Protein AF-A0A950UTA1-F1 (afdb_monome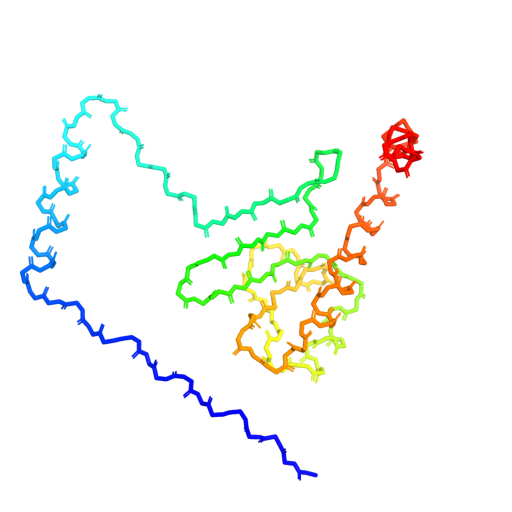r_lite)

Foldseek 3Di:
DDDDDDDDDADDDDDPVVVVVVVVVVVVQVPDVPRDDDDDQWDFDDQLPHTAKIFGDPSQTWMKGFDQCLPVVVVVFVQKDDDDPDDSNTIIIGRPSGPQDVVVVVVRSVRSRVVRLVPDDPVSVVVNVVVVVD

Radius of gyration: 19.77 Å; chains: 1; bounding box: 47×53×48 Å

Structure (mmCIF, N/CA/C/O backbone):
data_AF-A0A950UTA1-F1
#
_entry.id   AF-A0A950UTA1-F1
#
loop_
_atom_site.group_PDB
_atom_site.id
_atom_site.type_symbol
_atom_site.label_atom_id
_atom_site.label_alt_id
_atom_site.label_comp_id
_atom_site.label_asym_id
_atom_site.label_entity_id
_atom_site.label_seq_id
_atom_site.pdbx_PDB_ins_code
_atom_site.Cartn_x
_atom_site.Cartn_y
_atom_site.Cartn_z
_atom_site.occupancy
_atom_site.B_iso_or_equiv
_atom_site.auth_seq_id
_atom_site.auth_comp_id
_atom_site.auth_asym_id
_atom_site.auth_atom_id
_atom_site.pdbx_PDB_model_num
ATOM 1 N N . MET A 1 1 ? -7.523 -30.855 -6.066 1.00 44.56 1 MET A N 1
ATOM 2 C CA . MET A 1 1 ? -6.162 -30.580 -6.577 1.00 44.56 1 MET A CA 1
ATOM 3 C C . MET A 1 1 ? -6.275 -29.926 -7.941 1.00 44.56 1 MET A C 1
ATOM 5 O O . MET A 1 1 ? -6.955 -30.501 -8.774 1.00 44.56 1 MET A O 1
ATOM 9 N N . SER A 1 2 ? -5.675 -28.740 -8.116 1.00 37.03 2 SER A N 1
ATOM 10 C CA . SER A 1 2 ? -5.046 -28.227 -9.353 1.00 37.03 2 SER A CA 1
ATOM 11 C C . SER A 1 2 ? -5.027 -26.697 -9.346 1.00 37.03 2 SER A C 1
ATOM 13 O O . SER A 1 2 ? -5.938 -26.051 -9.851 1.00 37.03 2 SER A O 1
ATOM 15 N N . THR A 1 3 ? -3.956 -26.111 -8.817 1.00 42.50 3 THR A N 1
ATOM 16 C CA . THR A 1 3 ? -3.553 -24.742 -9.153 1.00 42.50 3 THR A CA 1
ATOM 17 C C . THR A 1 3 ? -2.576 -24.821 -10.327 1.00 42.50 3 THR A C 1
ATOM 19 O O . THR A 1 3 ? -1.569 -25.526 -10.273 1.00 42.50 3 THR A O 1
ATOM 22 N N . LYS A 1 4 ? -2.877 -24.138 -11.433 1.00 40.69 4 LYS A N 1
ATOM 23 C CA . LYS A 1 4 ? -1.898 -23.883 -12.498 1.00 40.69 4 LYS A CA 1
ATOM 24 C C . LYS A 1 4 ? -2.018 -22.434 -12.947 1.00 40.69 4 LYS A C 1
ATOM 26 O O . LYS A 1 4 ? -2.706 -22.138 -13.918 1.00 40.69 4 LYS A O 1
ATOM 31 N N . THR A 1 5 ? -1.297 -21.548 -12.271 1.00 47.12 5 THR A N 1
ATOM 32 C CA . THR A 1 5 ? -0.999 -20.215 -12.802 1.00 47.12 5 THR A CA 1
ATOM 33 C C . THR A 1 5 ? 0.296 -20.325 -13.608 1.00 47.12 5 THR A C 1
ATOM 35 O O . THR A 1 5 ? 1.348 -20.667 -13.071 1.00 47.12 5 THR A O 1
ATOM 38 N N . LYS A 1 6 ? 0.214 -20.128 -14.931 1.00 36.12 6 LYS A N 1
ATOM 39 C CA . LYS A 1 6 ? 1.383 -20.112 -15.829 1.00 36.12 6 LYS A CA 1
ATOM 40 C C . LYS A 1 6 ? 2.232 -18.859 -15.551 1.00 36.12 6 LYS A C 1
ATOM 42 O O . LYS A 1 6 ? 1.658 -17.777 -15.455 1.00 36.12 6 LYS A O 1
ATOM 47 N N . PRO A 1 7 ? 3.571 -18.961 -15.501 1.00 44.88 7 PRO A N 1
ATOM 48 C CA . PRO A 1 7 ? 4.435 -17.802 -15.297 1.00 44.88 7 PRO A CA 1
ATOM 49 C C . PRO A 1 7 ? 4.413 -16.882 -16.527 1.00 44.88 7 PRO A C 1
ATOM 51 O O . PRO A 1 7 ? 4.579 -17.347 -17.660 1.00 44.88 7 PRO A O 1
ATOM 54 N N . LYS A 1 8 ? 4.244 -15.568 -16.318 1.00 48.62 8 LYS A N 1
ATOM 55 C CA . LYS A 1 8 ? 4.477 -14.570 -17.373 1.00 48.62 8 LYS A CA 1
ATOM 56 C C . LYS A 1 8 ? 5.957 -14.565 -17.754 1.00 48.62 8 LYS A C 1
ATOM 58 O O . LYS A 1 8 ? 6.836 -14.465 -16.899 1.00 48.62 8 LYS A O 1
ATOM 63 N N . LYS A 1 9 ? 6.233 -14.669 -19.058 1.00 46.44 9 LYS A N 1
ATOM 64 C CA . LYS A 1 9 ? 7.593 -14.559 -19.602 1.00 46.44 9 LYS A CA 1
ATOM 65 C C . LYS A 1 9 ? 8.174 -13.169 -19.301 1.00 46.44 9 LYS A C 1
ATOM 67 O O . LYS A 1 9 ? 7.441 -12.182 -19.393 1.00 46.44 9 LYS A O 1
ATOM 72 N N . PRO A 1 10 ? 9.475 -13.077 -18.977 1.00 50.66 10 PRO A N 1
ATOM 73 C CA . PRO A 1 10 ? 10.125 -11.798 -18.738 1.00 50.66 10 PRO A CA 1
ATOM 74 C C . PRO A 1 10 ? 10.099 -10.930 -20.000 1.00 50.66 10 PRO A C 1
ATOM 76 O O . PRO A 1 10 ? 10.162 -11.438 -21.121 1.00 50.66 10 PRO A O 1
ATOM 79 N N . ALA A 1 11 ? 10.027 -9.613 -19.796 1.00 52.72 11 ALA A N 1
ATOM 80 C CA . ALA A 1 11 ? 10.161 -8.642 -20.873 1.00 52.72 11 ALA A CA 1
ATOM 81 C C . ALA A 1 11 ? 11.494 -8.848 -21.625 1.00 52.72 11 ALA A C 1
ATOM 83 O O . ALA A 1 11 ? 12.505 -9.165 -20.985 1.00 52.72 11 ALA A O 1
ATOM 84 N N . PRO A 1 12 ? 11.510 -8.677 -22.958 1.00 64.06 12 PRO A N 1
ATOM 85 C CA . PRO A 1 12 ? 12.718 -8.856 -23.751 1.00 64.06 12 PRO A CA 1
ATOM 86 C C . PRO A 1 12 ? 13.801 -7.830 -23.372 1.00 64.06 12 PRO A C 1
ATOM 88 O O . PRO A 1 12 ? 13.479 -6.730 -22.907 1.00 64.06 12 PRO A O 1
ATOM 91 N N . PRO A 1 13 ? 15.089 -8.174 -23.563 1.00 73.44 13 PRO A N 1
ATOM 92 C CA . PRO A 1 13 ? 16.193 -7.277 -23.255 1.00 73.44 13 PRO A CA 1
ATOM 93 C C . PRO A 1 13 ? 16.160 -6.021 -24.135 1.00 73.44 13 PRO A C 1
ATOM 95 O O . PRO A 1 13 ? 15.733 -6.044 -25.291 1.00 73.44 13 PRO A O 1
ATOM 98 N N . ARG A 1 14 ? 16.631 -4.911 -23.564 1.00 78.00 14 ARG A N 1
ATOM 99 C CA . ARG A 1 14 ? 16.792 -3.625 -24.254 1.00 78.00 14 ARG A CA 1
ATOM 100 C C . ARG A 1 14 ? 17.917 -3.714 -25.294 1.00 78.00 14 ARG A C 1
ATOM 102 O O . ARG A 1 14 ? 18.862 -4.480 -25.132 1.00 78.00 14 ARG A O 1
ATOM 109 N N . SER A 1 15 ? 17.815 -2.940 -26.377 1.00 85.12 15 SER A N 1
ATOM 110 C CA . SER A 1 15 ? 18.784 -2.978 -27.483 1.00 85.12 15 SER A CA 1
ATOM 111 C C . SER A 1 15 ? 20.081 -2.200 -27.175 1.00 85.12 15 SER A C 1
ATOM 113 O O . SER A 1 15 ? 20.040 -1.236 -26.410 1.00 85.12 15 SER A O 1
ATOM 115 N N . PRO A 1 16 ? 21.229 -2.514 -27.819 1.00 87.06 16 PRO A N 1
ATOM 116 C CA . PRO A 1 16 ? 22.505 -1.819 -27.566 1.00 87.06 16 PRO A CA 1
ATOM 117 C C . PRO A 1 16 ? 22.464 -0.309 -27.837 1.00 87.06 16 PRO A C 1
ATOM 119 O O . PRO A 1 16 ? 23.100 0.488 -27.149 1.00 87.06 16 PRO A O 1
ATOM 122 N N . LYS A 1 17 ? 21.670 0.103 -28.830 1.00 89.38 17 LYS A N 1
ATOM 123 C CA . LYS A 1 17 ? 21.423 1.516 -29.137 1.00 89.38 17 LYS A CA 1
ATOM 124 C C . LYS A 1 17 ? 20.670 2.219 -28.000 1.00 89.38 17 LYS A C 1
ATOM 126 O O . LYS A 1 17 ? 20.997 3.359 -27.683 1.00 89.38 17 LYS A O 1
ATOM 131 N N . LEU A 1 18 ? 19.681 1.544 -27.405 1.00 78.38 18 LEU A N 1
ATOM 132 C CA . LEU A 1 18 ? 18.883 2.064 -26.292 1.00 78.38 18 LEU A CA 1
ATOM 133 C C . LEU A 1 18 ? 19.734 2.228 -25.029 1.00 78.38 18 LEU A C 1
ATOM 135 O O . LEU A 1 18 ? 19.655 3.264 -24.379 1.00 78.38 18 LEU A O 1
ATOM 139 N N . GLU A 1 19 ? 20.598 1.262 -24.729 1.00 76.81 19 GLU A N 1
ATOM 140 C CA . GLU A 1 19 ? 21.505 1.346 -23.579 1.00 76.81 19 GLU A CA 1
ATOM 141 C C . GLU A 1 19 ? 22.493 2.509 -23.716 1.00 76.81 19 GLU A C 1
ATOM 143 O O . GLU A 1 19 ? 22.610 3.335 -22.813 1.00 76.81 19 GLU A O 1
ATOM 148 N N . LYS A 1 20 ? 23.119 2.662 -24.891 1.00 86.50 20 LYS A N 1
ATOM 149 C CA . LYS A 1 20 ? 24.040 3.779 -25.140 1.00 86.50 20 LYS A CA 1
ATOM 150 C C . LYS A 1 20 ? 23.353 5.138 -24.975 1.00 86.50 20 LYS A C 1
ATOM 152 O O . LYS A 1 20 ? 23.912 6.040 -24.358 1.00 86.50 20 LYS A O 1
ATOM 157 N N . ALA A 1 21 ? 22.135 5.277 -25.494 1.00 77.69 21 ALA A N 1
ATOM 158 C CA . ALA A 1 21 ? 21.357 6.501 -25.357 1.00 77.69 21 ALA A CA 1
ATOM 159 C C . ALA A 1 21 ? 20.983 6.806 -23.890 1.00 77.69 21 ALA A C 1
ATOM 161 O O . ALA A 1 21 ? 21.120 7.952 -23.468 1.00 77.69 21 ALA A O 1
ATOM 162 N N . LEU A 1 22 ? 20.573 5.803 -23.098 1.00 83.06 22 LEU A N 1
ATOM 163 C CA . LEU A 1 22 ? 20.253 5.970 -21.670 1.00 83.06 22 LEU A CA 1
ATOM 164 C C . LEU A 1 22 ? 21.463 6.460 -20.868 1.00 83.06 22 LEU A C 1
ATOM 166 O O . LEU A 1 22 ? 21.328 7.365 -20.046 1.00 83.06 22 LEU A O 1
ATOM 170 N N . THR A 1 23 ? 22.646 5.906 -21.136 1.00 76.38 23 THR A N 1
ATOM 171 C CA . THR A 1 23 ? 23.889 6.311 -20.469 1.00 76.38 23 THR A CA 1
ATOM 172 C C . THR A 1 23 ? 24.275 7.743 -20.810 1.00 76.38 23 THR A C 1
ATOM 174 O O . THR A 1 23 ? 24.583 8.532 -19.919 1.00 76.38 23 THR A O 1
ATOM 177 N N . THR A 1 24 ? 24.238 8.100 -22.093 1.00 91.75 24 THR A N 1
ATOM 178 C CA . THR A 1 24 ? 24.599 9.449 -22.531 1.00 91.75 24 THR A CA 1
ATOM 179 C C . THR A 1 24 ? 23.669 10.499 -21.925 1.00 91.75 24 THR A C 1
ATOM 181 O O . THR A 1 24 ? 24.134 11.496 -21.379 1.00 91.75 24 THR A O 1
ATOM 184 N N . VAL A 1 25 ? 22.361 10.247 -21.946 1.00 80.75 25 VAL A N 1
ATOM 185 C CA . VAL A 1 25 ? 21.359 11.184 -21.426 1.00 80.75 25 VAL A CA 1
ATOM 186 C C . VAL A 1 25 ? 21.416 11.296 -19.899 1.00 80.75 25 VAL A C 1
ATOM 188 O O . VAL A 1 25 ? 21.358 12.406 -19.377 1.00 80.75 25 VAL A O 1
ATOM 191 N N . ALA A 1 26 ? 21.600 10.188 -19.169 1.00 82.88 26 ALA A N 1
ATOM 192 C CA . ALA A 1 26 ? 21.780 10.230 -17.715 1.00 82.88 26 ALA A CA 1
ATOM 193 C C . ALA A 1 26 ? 23.031 11.032 -17.309 1.00 82.88 26 ALA A C 1
ATOM 195 O O . ALA A 1 26 ? 22.992 11.768 -16.324 1.00 82.88 26 ALA A O 1
ATOM 196 N N . GLY A 1 27 ? 24.108 10.940 -18.098 1.00 85.12 27 GLY A N 1
ATOM 197 C CA . GLY A 1 27 ? 25.326 11.727 -17.903 1.00 85.12 27 GLY A CA 1
ATOM 198 C C . GLY A 1 27 ? 25.095 13.230 -18.057 1.00 85.12 27 GLY A C 1
ATOM 199 O O . GLY A 1 27 ? 25.593 14.015 -17.254 1.00 85.12 27 GLY A O 1
ATOM 200 N N . TRP A 1 28 ? 24.275 13.641 -19.023 1.00 95.50 28 TRP A N 1
ATOM 201 C CA . TRP A 1 28 ? 23.882 15.044 -19.161 1.00 95.50 28 TRP A CA 1
ATOM 202 C C . TRP A 1 28 ? 23.011 15.520 -17.996 1.00 95.50 28 TRP A C 1
ATOM 204 O O . TRP A 1 28 ? 23.254 16.597 -17.459 1.00 95.50 28 TRP A O 1
ATOM 214 N N . CYS A 1 29 ? 22.042 14.711 -17.554 1.00 83.44 29 CYS A N 1
ATOM 215 C CA . CYS A 1 29 ? 21.198 15.047 -16.405 1.00 83.44 29 CYS A CA 1
ATOM 216 C C . CYS A 1 29 ? 22.002 15.198 -15.103 1.00 83.44 29 CYS A C 1
ATOM 218 O O . CYS A 1 29 ? 21.681 16.063 -14.294 1.00 83.44 29 CYS A O 1
ATOM 220 N N . ALA A 1 30 ? 23.042 14.385 -14.904 1.00 78.19 30 ALA A N 1
ATOM 221 C CA . ALA A 1 30 ? 23.897 14.440 -13.718 1.00 78.19 30 ALA A CA 1
ATOM 222 C C . ALA A 1 30 ? 24.902 15.604 -13.736 1.00 78.19 30 ALA A C 1
ATOM 224 O O . ALA A 1 30 ? 25.339 16.048 -12.679 1.00 78.19 30 ALA A O 1
ATOM 225 N N . ALA A 1 31 ? 25.270 16.102 -14.920 1.00 94.38 31 ALA A N 1
ATOM 226 C CA . ALA A 1 31 ? 26.245 17.183 -15.065 1.00 94.38 31 ALA A CA 1
ATOM 227 C C . ALA A 1 31 ? 25.676 18.580 -14.750 1.00 94.38 31 ALA A C 1
ATOM 229 O O . ALA A 1 31 ? 26.427 19.548 -14.650 1.00 94.38 31 ALA A O 1
ATOM 230 N N . MET A 1 32 ? 24.358 18.703 -14.597 1.00 87.19 32 MET A N 1
ATOM 231 C CA . MET A 1 32 ? 23.705 19.966 -14.270 1.00 87.19 32 MET A CA 1
ATOM 232 C C . MET A 1 32 ? 23.952 20.341 -12.793 1.00 87.19 32 MET A C 1
ATOM 234 O O . MET A 1 32 ? 23.658 19.530 -11.909 1.00 87.19 32 MET A O 1
ATOM 238 N N . PRO A 1 33 ? 24.437 21.561 -12.477 1.00 90.81 33 PRO A N 1
ATOM 239 C CA . PRO A 1 33 ? 24.606 22.000 -11.093 1.00 90.81 33 PRO A CA 1
ATOM 240 C C . PRO A 1 33 ? 23.283 21.943 -10.319 1.00 90.81 33 PRO A C 1
ATOM 242 O O . PRO A 1 33 ? 22.278 22.502 -10.749 1.00 90.81 33 PRO A O 1
ATOM 245 N N . GLY A 1 34 ? 23.276 21.258 -9.176 1.00 88.31 34 GLY A N 1
ATOM 246 C CA . GLY A 1 34 ? 22.081 21.109 -8.340 1.00 88.31 34 GLY A CA 1
ATOM 247 C C . GLY A 1 34 ? 21.056 2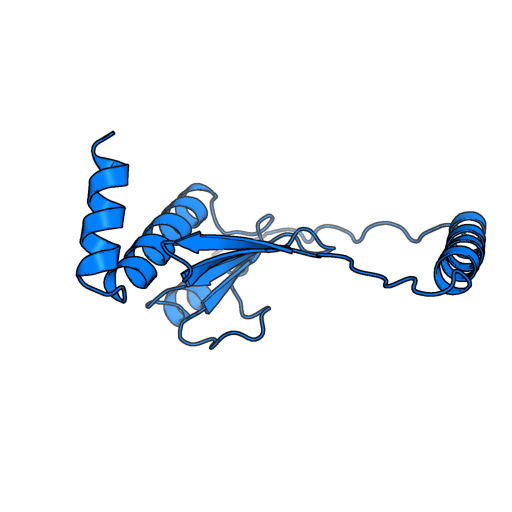0.081 -8.837 1.00 88.31 34 GLY A C 1
ATOM 248 O O . GLY A 1 34 ? 19.981 19.977 -8.247 1.00 88.31 34 GLY A O 1
ATOM 249 N N . ALA A 1 35 ? 21.352 19.302 -9.883 1.00 85.38 35 ALA A N 1
ATOM 250 C CA . ALA A 1 35 ? 20.463 18.224 -10.296 1.00 85.38 35 ALA A CA 1
ATOM 251 C C . ALA A 1 35 ? 20.337 17.143 -9.216 1.00 85.38 35 ALA A C 1
ATOM 253 O O . ALA A 1 35 ? 21.325 16.630 -8.692 1.00 85.38 35 ALA A O 1
ATOM 254 N N . MET A 1 36 ? 19.090 16.763 -8.931 1.00 72.94 36 MET A N 1
ATOM 255 C CA . MET A 1 36 ? 18.750 15.702 -7.991 1.00 72.94 36 MET A CA 1
ATOM 256 C C . MET A 1 36 ? 17.790 14.721 -8.665 1.00 72.94 36 MET A C 1
ATOM 258 O O . MET A 1 36 ? 16.634 15.036 -8.945 1.00 72.94 36 MET A O 1
ATOM 262 N N . LEU A 1 37 ? 18.268 13.511 -8.943 1.00 77.38 37 LEU A N 1
ATOM 263 C CA . LEU A 1 37 ? 17.443 12.441 -9.496 1.00 77.38 37 LEU A CA 1
ATOM 264 C C . LEU A 1 37 ? 16.424 11.983 -8.438 1.00 77.38 37 LEU A C 1
ATOM 266 O O . LEU A 1 37 ? 16.808 11.581 -7.345 1.00 77.38 37 LEU A O 1
ATOM 270 N N . SER A 1 38 ? 15.125 12.038 -8.751 1.00 66.06 38 SER A N 1
ATOM 271 C CA . SER A 1 38 ? 14.045 11.634 -7.829 1.00 66.06 38 SER A CA 1
ATOM 272 C C . SER A 1 38 ? 12.985 10.767 -8.518 1.00 66.06 38 SER A C 1
ATOM 274 O O . SER A 1 38 ? 11.896 11.242 -8.842 1.00 66.06 38 SER A O 1
ATOM 276 N N . PRO A 1 39 ? 13.256 9.478 -8.756 1.00 61.34 39 PRO A N 1
ATOM 277 C CA . PRO A 1 39 ? 12.273 8.577 -9.325 1.00 61.34 39 PRO A CA 1
ATOM 278 C C . PRO A 1 39 ? 11.372 8.043 -8.203 1.00 61.34 39 PRO A C 1
ATOM 280 O O . PRO A 1 39 ? 11.800 7.216 -7.398 1.00 61.34 39 PRO A O 1
ATOM 283 N N . LYS A 1 40 ? 10.104 8.482 -8.131 1.00 63.84 40 LYS A N 1
ATOM 284 C CA . LYS A 1 40 ? 9.127 7.820 -7.249 1.00 63.84 40 LYS A CA 1
ATOM 285 C C . LYS A 1 40 ? 8.593 6.572 -7.940 1.00 63.84 40 LYS A C 1
ATOM 287 O O . LYS A 1 40 ? 7.762 6.640 -8.835 1.00 63.84 40 LYS A O 1
ATOM 292 N N . MET A 1 41 ? 9.082 5.424 -7.493 1.00 70.38 41 MET A N 1
ATOM 293 C CA . MET A 1 41 ? 8.697 4.102 -7.997 1.00 70.38 41 MET A CA 1
ATOM 294 C C . MET A 1 41 ? 7.319 3.629 -7.484 1.00 70.38 41 MET A C 1
ATOM 296 O O . MET A 1 41 ? 6.862 2.545 -7.850 1.00 70.38 41 MET A O 1
ATOM 300 N N . ALA A 1 42 ? 6.666 4.424 -6.625 1.00 83.62 42 ALA A N 1
ATOM 301 C CA . ALA A 1 42 ? 5.432 4.056 -5.942 1.00 83.62 42 ALA A CA 1
ATOM 302 C C . ALA A 1 42 ? 4.522 5.256 -5.641 1.00 83.62 42 ALA A C 1
ATOM 304 O O . ALA A 1 42 ? 5.004 6.342 -5.306 1.00 83.62 42 ALA A O 1
ATOM 305 N N . ASN A 1 43 ? 3.211 5.012 -5.652 1.00 91.50 43 ASN A N 1
ATOM 306 C CA . ASN A 1 43 ? 2.182 5.919 -5.148 1.00 91.50 43 ASN A CA 1
ATOM 307 C C . ASN A 1 43 ? 1.816 5.530 -3.712 1.00 91.50 43 ASN A C 1
ATOM 309 O O . ASN A 1 43 ? 1.435 4.390 -3.457 1.00 91.50 43 ASN A O 1
ATOM 313 N N . ILE A 1 44 ? 1.919 6.470 -2.773 1.00 93.81 44 ILE A N 1
ATOM 314 C CA . ILE A 1 44 ? 1.661 6.231 -1.346 1.00 93.81 44 ILE A CA 1
ATOM 315 C C . ILE A 1 44 ? 0.370 6.952 -0.942 1.00 93.81 44 ILE A C 1
ATOM 317 O O . ILE A 1 44 ? 0.288 8.177 -1.024 1.00 93.81 44 ILE A O 1
ATOM 321 N N . TYR A 1 45 ? -0.618 6.195 -0.470 1.00 96.69 45 TYR A N 1
ATOM 322 C CA . TYR A 1 45 ? -1.925 6.688 -0.042 1.00 96.69 45 TYR A CA 1
ATOM 323 C C . TYR A 1 45 ? -2.005 6.782 1.477 1.00 96.69 45 TYR A C 1
ATOM 325 O O . TYR A 1 45 ? -1.604 5.862 2.200 1.00 96.69 45 TYR A O 1
ATOM 333 N N . HIS A 1 46 ? -2.559 7.895 1.953 1.00 96.81 46 HIS A N 1
ATOM 334 C CA . HIS A 1 46 ? -2.649 8.220 3.369 1.00 96.81 46 HIS A CA 1
ATOM 335 C C . HIS A 1 46 ? -4.087 8.541 3.771 1.00 96.81 46 HIS A C 1
ATOM 337 O O . HIS A 1 46 ? -4.839 9.116 2.991 1.00 96.81 46 HIS A O 1
ATOM 343 N N . VAL A 1 47 ? -4.429 8.229 5.017 1.00 96.25 47 VAL A N 1
ATOM 344 C CA . VAL A 1 47 ? -5.624 8.700 5.712 1.00 96.25 47 VAL A CA 1
ATOM 345 C C . VAL A 1 47 ? -5.161 9.563 6.879 1.00 96.25 47 VAL A C 1
ATOM 347 O O . VAL A 1 47 ? -4.419 9.102 7.746 1.00 96.25 47 VAL A O 1
ATOM 350 N N . MET A 1 48 ? -5.529 10.846 6.866 1.00 95.88 48 MET A N 1
ATOM 351 C CA . MET A 1 48 ? -5.148 11.816 7.907 1.00 95.88 48 MET A CA 1
ATOM 352 C C . MET A 1 48 ? -3.638 11.822 8.225 1.00 95.88 48 MET A C 1
ATOM 354 O O . MET A 1 48 ? -3.227 11.852 9.385 1.00 95.88 48 MET A O 1
ATOM 358 N N . GLY A 1 49 ? -2.801 11.745 7.183 1.00 94.69 49 GLY A N 1
ATOM 359 C CA . GLY A 1 49 ? -1.337 11.734 7.299 1.00 94.69 49 GLY A CA 1
ATOM 360 C C . GLY A 1 49 ? -0.710 10.374 7.634 1.00 94.69 49 GLY A C 1
ATOM 361 O O . GLY A 1 49 ? 0.512 10.276 7.678 1.00 94.69 49 GLY A O 1
ATOM 362 N N . LYS A 1 50 ? -1.502 9.307 7.828 1.00 94.81 50 LYS A N 1
ATOM 363 C CA . LYS A 1 50 ? -0.999 7.939 8.049 1.00 94.81 50 LYS A CA 1
ATOM 364 C C . LYS A 1 50 ? -1.154 7.079 6.801 1.00 94.81 50 LYS A C 1
ATOM 366 O O . LYS A 1 50 ? -2.242 6.999 6.243 1.00 94.81 50 LYS A O 1
ATOM 371 N N . THR A 1 51 ? -0.088 6.414 6.366 1.00 97.12 51 THR A N 1
ATOM 372 C CA . THR A 1 51 ? -0.116 5.540 5.183 1.00 97.12 51 THR A CA 1
ATOM 373 C C . THR A 1 51 ? -1.021 4.329 5.413 1.00 97.12 51 THR A C 1
ATOM 375 O O . THR A 1 51 ? -0.918 3.678 6.451 1.00 97.12 51 THR A O 1
ATOM 378 N N . PHE A 1 52 ? -1.860 3.992 4.431 1.00 97.88 52 PHE A N 1
ATOM 379 C CA . PHE A 1 52 ? -2.662 2.759 4.430 1.00 97.88 52 PHE A CA 1
ATOM 380 C C . PHE A 1 52 ? -2.473 1.905 3.169 1.00 97.88 52 PHE A C 1
A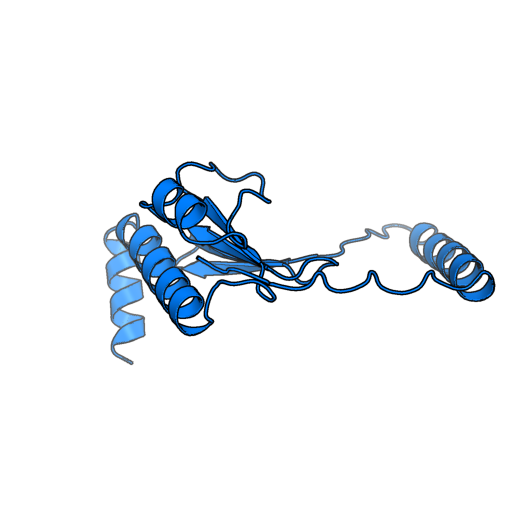TOM 382 O O . PHE A 1 52 ? -2.809 0.722 3.183 1.00 97.88 52 PHE A O 1
ATOM 389 N N . ALA A 1 53 ? -1.927 2.460 2.085 1.00 97.69 53 ALA A N 1
ATOM 390 C CA . ALA A 1 53 ? -1.617 1.688 0.888 1.00 97.69 53 ALA A CA 1
ATOM 391 C C . ALA A 1 53 ? -0.405 2.258 0.141 1.00 97.69 53 ALA A C 1
ATOM 393 O O . ALA A 1 53 ? -0.232 3.474 0.070 1.00 97.69 53 ALA A O 1
ATOM 394 N N . ILE A 1 54 ? 0.415 1.385 -0.444 1.00 96.00 54 ILE A N 1
ATOM 395 C CA . ILE A 1 54 ? 1.519 1.752 -1.338 1.00 96.00 54 ILE A CA 1
ATOM 396 C C . ILE A 1 54 ? 1.362 0.962 -2.632 1.00 96.00 54 ILE A C 1
ATOM 398 O O . ILE A 1 54 ? 1.518 -0.256 -2.639 1.00 96.00 54 ILE A O 1
ATOM 402 N N . LEU A 1 55 ? 1.053 1.647 -3.726 1.00 94.81 55 LEU A N 1
ATOM 403 C CA . LEU A 1 55 ? 0.946 1.061 -5.055 1.00 94.81 55 LEU A CA 1
ATOM 404 C C . LEU A 1 55 ? 2.291 1.173 -5.771 1.00 94.81 55 LEU A C 1
ATOM 406 O O . LEU A 1 55 ? 2.749 2.268 -6.087 1.00 94.81 55 LEU A O 1
ATOM 410 N N . TRP A 1 56 ? 2.911 0.032 -6.038 1.00 89.75 56 TRP A N 1
ATOM 411 C CA . TRP A 1 56 ? 4.171 -0.092 -6.754 1.00 89.75 56 TRP A CA 1
ATOM 412 C C . TRP A 1 56 ? 3.913 -0.416 -8.225 1.00 89.75 56 TRP A C 1
ATOM 414 O O . TRP A 1 56 ? 3.236 -1.395 -8.536 1.00 89.75 56 TRP A O 1
ATOM 424 N N . THR A 1 57 ? 4.476 0.376 -9.136 1.00 84.44 57 THR A N 1
ATOM 425 C CA . THR A 1 57 ? 4.274 0.233 -10.593 1.00 84.44 57 THR A CA 1
ATOM 426 C C . THR A 1 57 ? 5.542 -0.189 -11.338 1.00 84.44 57 THR A C 1
ATOM 428 O O . THR A 1 57 ? 5.607 -0.105 -12.563 1.00 84.44 57 THR A O 1
ATOM 431 N N . GLY A 1 58 ? 6.567 -0.650 -10.611 1.00 78.56 58 GLY A N 1
ATOM 432 C CA . GLY A 1 58 ? 7.791 -1.193 -11.200 1.00 78.56 58 GLY A CA 1
ATOM 433 C C . GLY A 1 58 ? 7.589 -2.548 -11.894 1.00 78.56 58 GLY A C 1
ATOM 434 O O . GLY A 1 58 ? 6.474 -2.972 -12.178 1.00 78.56 58 GLY A O 1
ATOM 435 N N . LYS A 1 59 ? 8.693 -3.269 -12.138 1.00 76.38 59 LYS A N 1
ATOM 436 C CA . LYS A 1 59 ? 8.706 -4.546 -12.885 1.00 76.38 59 LYS A CA 1
ATOM 437 C C . LYS A 1 59 ? 7.668 -5.570 -12.398 1.00 76.38 59 LYS A C 1
ATOM 439 O O . LYS A 1 59 ? 7.087 -6.273 -13.216 1.00 76.38 59 LYS A O 1
ATOM 444 N N . THR A 1 60 ? 7.448 -5.643 -11.087 1.00 82.62 60 THR A N 1
ATOM 445 C CA . THR A 1 60 ? 6.367 -6.424 -10.477 1.00 82.62 60 THR A CA 1
ATOM 446 C C . THR A 1 60 ? 5.354 -5.454 -9.894 1.00 82.62 60 THR A C 1
ATOM 448 O O . THR A 1 60 ? 5.565 -4.935 -8.798 1.00 82.62 60 THR A O 1
ATOM 451 N N . ALA A 1 61 ? 4.285 -5.179 -10.638 1.00 89.81 61 ALA A N 1
ATOM 452 C CA . ALA A 1 61 ? 3.231 -4.290 -10.176 1.00 89.81 61 ALA A CA 1
ATOM 453 C C . ALA A 1 61 ? 2.493 -4.914 -8.985 1.00 89.81 61 ALA A C 1
ATOM 455 O O . ALA A 1 61 ? 2.097 -6.083 -9.019 1.00 89.81 61 ALA A O 1
ATOM 456 N N . GLY A 1 62 ? 2.314 -4.140 -7.922 1.00 93.94 62 GLY A N 1
ATOM 457 C CA . GLY A 1 62 ? 1.741 -4.669 -6.697 1.00 93.94 62 GLY A CA 1
ATOM 458 C C . GLY A 1 62 ? 1.315 -3.609 -5.707 1.00 93.94 62 GLY A C 1
ATOM 459 O O . GLY A 1 62 ? 1.609 -2.426 -5.861 1.00 93.94 62 GLY A O 1
ATOM 460 N N . LEU A 1 63 ? 0.613 -4.052 -4.677 1.00 96.94 63 LEU A N 1
ATOM 461 C CA . LEU A 1 63 ? 0.030 -3.197 -3.662 1.00 96.94 63 LEU A CA 1
ATOM 462 C C . LEU A 1 63 ? 0.473 -3.656 -2.277 1.00 96.94 63 LEU A C 1
ATOM 464 O O . LEU A 1 63 ? 0.314 -4.820 -1.931 1.00 96.94 63 LEU A O 1
ATOM 468 N N . ILE A 1 64 ? 0.990 -2.740 -1.469 1.00 97.50 64 ILE A N 1
ATOM 469 C CA . ILE A 1 64 ? 1.311 -2.997 -0.068 1.00 97.50 64 ILE A CA 1
ATOM 470 C C . ILE A 1 64 ? 0.202 -2.401 0.792 1.00 97.50 64 ILE A C 1
ATOM 472 O O . ILE A 1 64 ? -0.070 -1.205 0.690 1.00 97.50 64 ILE A O 1
ATOM 476 N N . VAL A 1 65 ? -0.426 -3.212 1.639 1.00 98.25 65 VAL A N 1
ATOM 477 C CA . VAL A 1 65 ? -1.518 -2.794 2.535 1.00 98.25 65 VAL A CA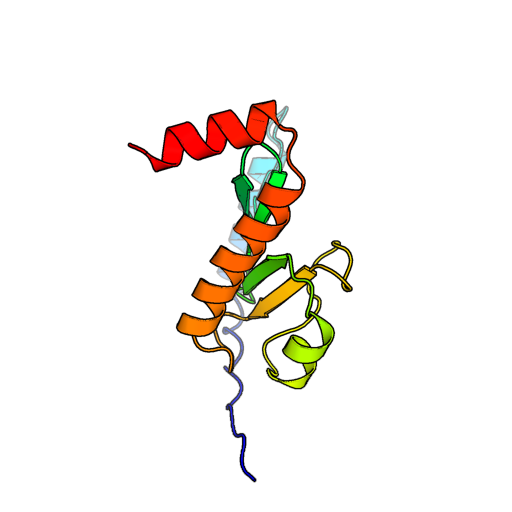 1
ATOM 478 C C . VAL A 1 65 ? -1.319 -3.339 3.940 1.00 98.25 65 VAL A C 1
ATOM 480 O O . VAL A 1 65 ? -0.630 -4.344 4.134 1.00 98.25 65 VAL A O 1
ATOM 483 N N . LYS A 1 66 ? -1.928 -2.668 4.920 1.00 97.69 66 LYS A N 1
ATOM 484 C CA . LYS A 1 66 ? -1.924 -3.085 6.315 1.00 97.69 66 LYS A CA 1
ATOM 485 C C . LYS A 1 66 ? -3.021 -4.123 6.571 1.00 97.69 66 LYS A C 1
ATOM 487 O O . LYS A 1 66 ? -4.122 -4.018 6.037 1.00 97.69 66 LYS A O 1
ATOM 492 N N . THR A 1 67 ? -2.734 -5.123 7.394 1.00 97.19 67 THR A N 1
ATOM 493 C CA . THR A 1 67 ? -3.650 -6.215 7.739 1.00 97.19 67 THR A CA 1
ATOM 494 C C . THR A 1 67 ? -3.306 -6.808 9.107 1.00 97.19 67 THR A C 1
ATOM 496 O O . THR A 1 67 ? -2.192 -6.662 9.599 1.00 97.19 67 THR A O 1
ATOM 499 N N . ASP A 1 68 ? -4.272 -7.464 9.731 1.00 96.88 68 ASP A N 1
ATOM 500 C CA . ASP A 1 68 ? -4.169 -8.243 10.967 1.00 96.88 68 ASP A CA 1
ATOM 501 C C . ASP A 1 68 ? -4.165 -9.764 10.717 1.00 96.88 68 ASP A C 1
ATOM 503 O O . ASP A 1 68 ? -3.963 -10.541 11.643 1.00 96.88 68 ASP A O 1
ATOM 507 N N . ILE A 1 69 ? -4.347 -10.190 9.463 1.00 96.94 69 ILE A N 1
ATOM 508 C CA . ILE A 1 69 ? -4.445 -11.596 9.040 1.00 96.94 69 ILE A CA 1
ATOM 509 C C . ILE A 1 69 ? -3.365 -11.953 8.006 1.00 96.94 69 ILE A C 1
ATOM 511 O O . ILE A 1 69 ? -3.613 -12.692 7.053 1.00 96.94 69 ILE A O 1
ATOM 515 N N . ALA A 1 70 ? -2.162 -11.392 8.163 1.00 96.62 70 ALA A N 1
ATOM 516 C CA . ALA A 1 70 ? -1.085 -11.501 7.177 1.00 96.62 70 ALA A CA 1
ATOM 517 C C . ALA A 1 70 ? -0.709 -12.956 6.850 1.00 96.62 70 ALA A C 1
ATOM 519 O O . ALA A 1 70 ? -0.529 -13.286 5.678 1.00 96.62 70 ALA A O 1
ATOM 520 N N . ASP A 1 71 ? -0.621 -13.819 7.863 1.00 96.00 71 ASP A N 1
ATOM 521 C CA . ASP A 1 71 ? -0.193 -15.209 7.681 1.00 96.00 71 ASP A CA 1
ATOM 522 C C . ASP A 1 71 ? -1.257 -16.037 6.954 1.00 96.00 71 ASP A C 1
ATOM 524 O O . ASP A 1 71 ? -0.947 -16.671 5.949 1.00 96.00 71 ASP A O 1
ATOM 528 N N . MET A 1 72 ? -2.532 -15.897 7.335 1.00 97.50 72 MET A N 1
ATOM 529 C CA . MET A 1 72 ? -3.655 -16.512 6.611 1.00 97.50 72 MET A CA 1
ATOM 530 C C . MET A 1 72 ? -3.663 -16.106 5.129 1.00 97.50 72 MET A C 1
ATOM 532 O O . MET A 1 72 ? -3.874 -16.938 4.248 1.00 97.50 72 MET A O 1
ATOM 536 N N . LEU A 1 73 ? -3.424 -14.826 4.827 1.00 97.62 73 LEU A N 1
ATOM 537 C CA . LEU A 1 73 ? -3.400 -14.338 3.447 1.00 97.62 73 LEU A CA 1
ATOM 538 C C . LEU A 1 73 ? -2.259 -14.958 2.626 1.00 97.62 73 LEU A C 1
ATOM 540 O O . LEU A 1 73 ? -2.473 -15.279 1.459 1.00 97.62 73 LEU A O 1
ATOM 544 N N . ARG A 1 74 ? -1.080 -15.156 3.230 1.00 96.12 74 ARG A N 1
ATOM 545 C CA . ARG A 1 74 ? 0.072 -15.822 2.592 1.00 96.12 74 ARG A CA 1
ATOM 546 C C . ARG A 1 74 ? -0.152 -17.316 2.384 1.00 96.12 74 ARG A C 1
ATOM 548 O O . ARG A 1 74 ? 0.317 -17.862 1.395 1.00 96.12 74 ARG A O 1
ATOM 555 N N . GLU A 1 75 ? -0.866 -17.966 3.297 1.00 96.88 75 GLU A N 1
ATOM 556 C CA . GLU A 1 75 ? -1.271 -19.368 3.142 1.00 96.88 75 GLU A CA 1
ATOM 557 C C . GLU A 1 75 ? -2.331 -19.538 2.046 1.00 96.88 75 GLU A C 1
ATOM 559 O O . GLU A 1 75 ? -2.363 -20.560 1.363 1.00 96.88 75 GLU A O 1
ATOM 564 N N . THR A 1 76 ? -3.189 -18.530 1.862 1.00 97.31 76 THR A N 1
ATOM 565 C CA . THR A 1 76 ? -4.316 -18.587 0.921 1.00 97.31 76 THR A CA 1
ATOM 566 C C . THR A 1 76 ? -3.909 -18.272 -0.519 1.00 97.31 76 THR A C 1
ATOM 568 O O . THR A 1 76 ? -4.429 -18.897 -1.441 1.00 97.31 76 THR A O 1
ATOM 571 N N . TYR A 1 77 ? -3.014 -17.301 -0.729 1.00 96.50 77 TYR A N 1
ATOM 572 C CA . TYR A 1 77 ? -2.686 -16.781 -2.058 1.00 96.50 77 TYR A CA 1
ATOM 573 C C . TYR A 1 77 ? -1.184 -16.813 -2.337 1.00 96.50 77 TYR A C 1
ATOM 575 O O . TYR A 1 77 ? -0.394 -16.219 -1.603 1.00 96.50 77 TYR A O 1
ATOM 583 N N . ALA A 1 78 ? -0.793 -17.400 -3.468 1.00 95.00 78 ALA A N 1
ATOM 584 C CA . ALA A 1 78 ? 0.598 -17.430 -3.917 1.00 95.00 78 ALA A CA 1
ATOM 585 C C . ALA A 1 78 ? 1.140 -16.031 -4.270 1.00 95.00 78 ALA A C 1
ATOM 587 O O . ALA A 1 78 ? 2.338 -15.771 -4.165 1.00 95.00 78 ALA A O 1
ATOM 588 N N . GLY A 1 79 ? 0.261 -15.121 -4.692 1.00 94.06 79 GLY A N 1
ATOM 589 C CA . GLY A 1 79 ? 0.568 -13.733 -5.019 1.00 94.06 79 GLY A CA 1
ATOM 590 C C . GLY A 1 79 ? 0.748 -12.801 -3.825 1.00 94.06 79 GLY A C 1
ATOM 591 O O . GLY A 1 79 ? 1.071 -11.626 -4.024 1.00 94.06 79 GLY A O 1
ATOM 592 N N . ILE A 1 80 ? 0.532 -13.288 -2.599 1.00 96.31 80 ILE A N 1
ATOM 593 C CA . ILE A 1 80 ? 0.714 -12.503 -1.381 1.00 96.31 80 ILE A CA 1
ATOM 594 C C . ILE A 1 80 ? 2.031 -12.873 -0.718 1.00 96.31 80 ILE A C 1
ATOM 596 O O . ILE A 1 80 ? 2.321 -14.027 -0.427 1.00 96.31 80 ILE A O 1
ATOM 600 N N . GLY A 1 81 ? 2.834 -11.858 -0.423 1.00 92.12 81 GLY A N 1
ATOM 601 C CA . GLY A 1 81 ? 4.118 -12.057 0.224 1.00 92.12 81 GLY A CA 1
ATOM 602 C C . GLY A 1 81 ? 4.603 -10.820 0.949 1.00 92.12 81 GLY A C 1
ATOM 603 O O . GLY A 1 81 ? 3.847 -9.905 1.282 1.00 92.12 81 GLY A O 1
ATOM 604 N N . HIS A 1 82 ? 5.902 -10.794 1.206 1.00 85.44 82 HIS A N 1
ATOM 605 C CA . HIS A 1 82 ? 6.572 -9.665 1.821 1.00 85.44 82 HIS A CA 1
ATOM 606 C C . HIS A 1 82 ? 7.555 -9.062 0.811 1.00 85.44 82 HIS A C 1
ATOM 608 O O . HIS A 1 82 ? 8.623 -9.613 0.565 1.00 85.44 82 HIS A O 1
ATOM 614 N N . LYS A 1 83 ? 7.156 -7.954 0.172 1.00 78.06 83 LYS A N 1
ATOM 615 C CA . LYS A 1 83 ? 7.993 -7.176 -0.761 1.00 78.06 83 LYS A CA 1
ATOM 616 C C . LYS A 1 83 ? 7.977 -5.689 -0.373 1.00 78.06 83 LYS A C 1
ATOM 618 O O . LYS A 1 83 ? 7.604 -4.830 -1.167 1.00 78.06 83 LYS A O 1
ATOM 623 N N . SER A 1 84 ? 8.294 -5.394 0.888 1.00 81.44 84 SER A N 1
ATOM 624 C CA . SER A 1 84 ? 8.399 -4.034 1.437 1.00 81.44 84 SER A CA 1
ATOM 625 C C . SER A 1 84 ? 9.322 -4.019 2.662 1.00 81.44 84 SER A C 1
ATOM 627 O O . SER A 1 84 ? 9.678 -5.073 3.168 1.00 81.44 84 SER A O 1
ATOM 629 N N . HIS A 1 85 ? 9.692 -2.838 3.163 1.00 85.88 85 HIS A N 1
ATOM 630 C CA . HIS A 1 85 ? 10.445 -2.694 4.422 1.00 85.88 85 HIS A CA 1
ATOM 631 C C . HIS A 1 85 ? 9.544 -2.553 5.664 1.00 85.88 85 HIS A C 1
ATOM 633 O O . HIS A 1 85 ? 10.023 -2.226 6.746 1.00 85.88 85 HIS A O 1
ATOM 639 N N . LEU A 1 86 ? 8.230 -2.728 5.510 1.00 91.50 86 LEU A N 1
ATOM 640 C CA . LEU A 1 86 ? 7.257 -2.567 6.594 1.00 91.50 86 LEU A CA 1
ATOM 641 C C . LEU A 1 86 ? 7.106 -3.873 7.385 1.00 91.50 86 LEU A C 1
ATOM 643 O O . LEU A 1 86 ? 7.367 -4.935 6.839 1.00 91.50 86 LEU A O 1
ATOM 647 N N . ASP A 1 87 ? 6.653 -3.825 8.643 1.00 95.00 87 ASP A N 1
ATOM 648 C CA . ASP A 1 87 ? 6.544 -5.032 9.483 1.00 95.00 87 ASP A CA 1
ATOM 649 C C . ASP A 1 87 ? 5.695 -6.131 8.798 1.00 95.00 87 ASP A C 1
ATOM 651 O O . ASP A 1 87 ? 4.491 -5.922 8.593 1.00 95.00 87 ASP A O 1
ATOM 655 N N . PRO A 1 88 ? 6.271 -7.304 8.460 1.00 93.44 88 PRO A N 1
ATOM 656 C CA . PRO A 1 88 ? 5.559 -8.377 7.774 1.00 93.44 88 PRO A CA 1
ATOM 657 C C . PRO A 1 88 ? 4.400 -8.957 8.591 1.00 93.44 88 PRO A C 1
ATOM 659 O O . PRO A 1 88 ? 3.516 -9.579 8.008 1.00 93.44 88 PRO A O 1
ATOM 662 N N . ARG A 1 89 ? 4.336 -8.757 9.910 1.00 95.06 89 ARG A N 1
ATOM 663 C CA . ARG A 1 89 ? 3.169 -9.173 10.708 1.00 95.06 89 ARG A CA 1
ATOM 664 C C . ARG A 1 89 ? 1.924 -8.364 10.373 1.00 95.06 89 ARG A C 1
ATOM 666 O O . ARG A 1 89 ? 0.808 -8.848 10.529 1.00 95.06 89 ARG A O 1
ATOM 673 N N . HIS A 1 90 ? 2.122 -7.128 9.919 1.00 95.62 90 HIS A N 1
ATOM 674 C CA . HIS A 1 90 ? 1.043 -6.171 9.720 1.00 95.62 90 HIS A CA 1
ATOM 675 C C . HIS A 1 90 ? 0.930 -5.656 8.295 1.00 95.62 90 HIS A C 1
ATOM 677 O O . HIS A 1 90 ? -0.029 -4.955 8.000 1.00 95.62 90 HIS A O 1
ATOM 683 N N . TRP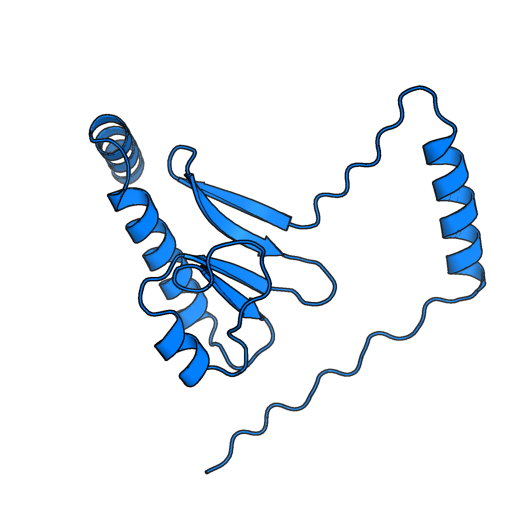 A 1 91 ? 1.876 -5.970 7.414 1.00 97.81 91 TRP A N 1
ATOM 684 C CA . TRP A 1 91 ? 1.895 -5.478 6.044 1.00 97.81 91 TRP A CA 1
ATOM 685 C C . TRP A 1 91 ? 2.157 -6.605 5.054 1.00 97.81 91 TRP A C 1
ATOM 687 O O . TRP A 1 91 ? 3.107 -7.382 5.187 1.00 97.81 91 TRP A O 1
ATOM 697 N N . VAL A 1 92 ? 1.326 -6.655 4.018 1.00 97.69 92 VAL A N 1
ATOM 698 C CA . VAL A 1 92 ? 1.430 -7.632 2.933 1.00 97.69 92 VAL A CA 1
ATOM 699 C C . VAL A 1 92 ? 1.609 -6.918 1.605 1.00 97.69 92 VAL A C 1
ATOM 701 O O . VAL A 1 92 ? 0.997 -5.879 1.375 1.00 97.69 92 VAL A O 1
ATOM 704 N N . PHE A 1 93 ? 2.453 -7.476 0.741 1.00 96.94 93 PHE A N 1
ATOM 705 C CA . PHE A 1 93 ? 2.510 -7.130 -0.672 1.00 96.94 93 PHE A CA 1
ATOM 706 C C . PHE A 1 93 ? 1.599 -8.078 -1.443 1.00 96.94 93 PHE A C 1
ATOM 708 O O . PHE A 1 93 ? 1.689 -9.291 -1.275 1.00 96.94 93 PHE A O 1
ATOM 715 N N . ILE A 1 94 ? 0.770 -7.512 -2.305 1.00 97.12 94 ILE A N 1
ATOM 716 C CA . ILE A 1 94 ? -0.162 -8.203 -3.181 1.00 97.12 94 ILE A CA 1
ATOM 717 C C . ILE A 1 94 ? 0.322 -7.977 -4.608 1.00 97.12 94 ILE A C 1
ATOM 719 O O . ILE A 1 94 ? 0.298 -6.848 -5.101 1.00 97.12 94 ILE A O 1
ATOM 723 N N . GLU A 1 95 ? 0.764 -9.031 -5.280 1.00 95.56 95 GLU A N 1
ATOM 724 C CA . GLU A 1 95 ? 1.072 -8.973 -6.705 1.00 95.56 95 GLU A CA 1
ATOM 725 C C . GLU A 1 95 ? -0.236 -8.862 -7.498 1.00 95.56 95 GLU A C 1
ATOM 727 O O . GLU A 1 95 ? -1.108 -9.717 -7.379 1.00 95.56 95 GLU A O 1
ATOM 732 N N . LEU A 1 96 ? -0.412 -7.800 -8.290 1.00 92.50 96 LEU A N 1
ATOM 733 C CA . LEU A 1 96 ? -1.709 -7.518 -8.936 1.00 92.50 96 LEU A CA 1
ATOM 734 C C . LEU A 1 96 ? -2.015 -8.425 -10.137 1.00 92.50 96 LEU A C 1
ATOM 736 O O . LEU A 1 96 ? -3.140 -8.447 -10.624 1.00 92.50 96 LEU A O 1
ATOM 740 N N . ASP A 1 97 ? -1.018 -9.165 -10.607 1.00 90.94 97 ASP A N 1
ATOM 741 C CA . ASP A 1 97 ? -1.091 -10.076 -11.749 1.00 90.94 97 ASP A CA 1
ATOM 742 C C . ASP A 1 97 ? -0.900 -11.533 -11.296 1.00 90.94 97 ASP A C 1
ATOM 744 O O . ASP A 1 97 ? -0.152 -12.310 -11.886 1.00 90.94 97 ASP A O 1
ATOM 748 N N . SER A 1 98 ? -1.533 -11.876 -10.175 1.00 91.00 98 SER A N 1
ATOM 749 C CA . SER A 1 98 ? -1.398 -13.164 -9.496 1.00 91.00 98 SER A CA 1
ATOM 750 C C . SER A 1 98 ? -2.753 -13.851 -9.298 1.00 91.00 98 SER A C 1
ATOM 752 O O . SER A 1 98 ? -3.737 -13.525 -9.960 1.00 91.00 98 SER A O 1
ATOM 754 N N . ASP A 1 99 ? -2.807 -14.829 -8.396 1.00 94.56 99 ASP A N 1
ATOM 755 C CA . ASP A 1 99 ? -4.012 -15.565 -8.019 1.00 94.56 99 ASP A CA 1
ATOM 756 C C . ASP A 1 99 ? -4.940 -14.802 -7.054 1.00 94.56 99 ASP A C 1
ATOM 758 O O . ASP A 1 99 ? -5.989 -15.329 -6.691 1.00 94.56 99 ASP A O 1
ATOM 762 N N . VAL A 1 100 ? -4.603 -13.567 -6.660 1.00 95.19 100 VAL A N 1
ATOM 763 C CA . VAL A 1 100 ? -5.436 -12.738 -5.773 1.00 95.19 100 VAL A CA 1
ATOM 764 C C . VAL A 1 100 ? -6.535 -12.025 -6.575 1.00 95.19 100 VAL A C 1
ATOM 766 O O . VAL A 1 100 ? -6.231 -11.139 -7.378 1.00 95.19 100 VAL A O 1
ATOM 769 N N . PRO A 1 101 ? -7.831 -12.321 -6.356 1.00 95.62 101 PRO A N 1
ATOM 770 C CA . PRO A 1 101 ? -8.908 -11.666 -7.092 1.00 95.62 101 PRO A CA 1
ATOM 771 C C . PRO A 1 101 ? -8.989 -10.170 -6.771 1.00 95.62 101 PRO A C 1
ATOM 773 O O . PRO A 1 101 ? -8.945 -9.782 -5.604 1.00 95.62 101 PRO A O 1
ATOM 776 N N . LEU A 1 102 ? -9.240 -9.321 -7.775 1.00 94.69 102 LEU A N 1
ATOM 777 C CA . LEU A 1 102 ? -9.362 -7.864 -7.580 1.00 94.69 102 LEU A CA 1
ATOM 778 C C . LEU A 1 102 ? -10.417 -7.466 -6.535 1.00 94.69 102 LEU A C 1
ATOM 780 O O . LEU A 1 102 ? -10.245 -6.473 -5.832 1.00 94.69 102 LEU A O 1
ATOM 784 N N . LYS A 1 103 ? -11.490 -8.254 -6.388 1.00 95.62 103 LYS A N 1
ATOM 785 C CA . LYS A 1 103 ? -12.492 -8.046 -5.332 1.00 95.62 103 LYS A CA 1
ATOM 786 C C . LYS A 1 103 ? -11.890 -8.200 -3.932 1.00 95.62 103 LYS A C 1
ATOM 788 O O . LYS A 1 103 ? -12.224 -7.419 -3.043 1.00 95.62 103 LYS A O 1
ATOM 793 N N . GLU A 1 104 ? -11.000 -9.173 -3.741 1.00 97.38 104 GLU A N 1
ATOM 794 C CA . GLU A 1 104 ? -10.296 -9.350 -2.471 1.00 97.38 104 GLU A CA 1
ATOM 795 C C . GLU A 1 104 ? -9.273 -8.233 -2.260 1.00 97.38 104 GLU A C 1
ATOM 797 O O . GLU A 1 104 ? -9.227 -7.657 -1.178 1.00 97.38 104 GLU A O 1
ATOM 802 N N . VAL A 1 105 ? -8.540 -7.826 -3.304 1.00 97.75 105 VAL A N 1
ATOM 803 C CA . VAL A 1 105 ? -7.644 -6.655 -3.235 1.00 97.75 105 VAL A CA 1
ATOM 804 C C . VAL A 1 105 ? -8.404 -5.405 -2.780 1.00 97.75 105 VAL A C 1
ATOM 806 O O . VAL A 1 105 ? -7.965 -4.714 -1.863 1.00 97.75 105 VAL A O 1
ATOM 809 N N . HIS A 1 106 ? -9.579 -5.139 -3.359 1.00 97.94 106 HIS A N 1
ATOM 810 C CA . HIS A 1 106 ? -10.420 -4.007 -2.969 1.00 97.94 106 HIS A CA 1
ATOM 811 C C . HIS A 1 106 ? -10.852 -4.089 -1.496 1.00 97.94 106 HIS A C 1
ATOM 813 O O . HIS A 1 106 ? -10.733 -3.110 -0.758 1.00 97.94 106 HIS A O 1
ATOM 819 N N . LYS A 1 107 ? -11.271 -5.270 -1.032 1.00 97.81 107 LYS A N 1
ATOM 820 C CA . LYS A 1 107 ? -11.618 -5.505 0.376 1.00 97.81 107 LYS A CA 1
ATOM 821 C C . LYS A 1 107 ? -10.422 -5.284 1.307 1.00 97.81 107 LYS A C 1
ATOM 823 O O . LYS A 1 107 ? -10.578 -4.698 2.377 1.00 97.81 107 LYS A O 1
ATOM 828 N N . LEU A 1 108 ? -9.226 -5.720 0.913 1.00 98.31 108 LEU A N 1
ATOM 829 C CA . LEU A 1 108 ? -7.996 -5.525 1.682 1.00 98.31 108 LEU A CA 1
ATOM 830 C C . LEU A 1 108 ? -7.598 -4.044 1.765 1.00 98.31 108 LEU A C 1
ATOM 832 O O . LEU A 1 108 ? -7.167 -3.599 2.827 1.00 98.31 108 LEU A O 1
ATOM 836 N N . ILE A 1 109 ? -7.826 -3.255 0.709 1.00 98.50 109 ILE A N 1
ATOM 837 C CA . ILE A 1 109 ? -7.669 -1.790 0.749 1.00 98.50 109 ILE A CA 1
ATOM 838 C C . ILE A 1 109 ? -8.610 -1.174 1.789 1.00 98.50 109 ILE A C 1
ATOM 840 O O . ILE A 1 109 ? -8.161 -0.416 2.650 1.00 98.50 109 ILE A O 1
ATOM 844 N N . GLN A 1 110 ? -9.901 -1.518 1.736 1.00 98.00 110 GLN A N 1
ATOM 845 C CA . GLN A 1 110 ? -10.910 -0.997 2.666 1.00 98.00 110 GLN A CA 1
ATOM 846 C C . GLN A 1 110 ? -10.575 -1.352 4.120 1.00 98.00 110 GLN A C 1
ATOM 848 O O . GLN A 1 110 ? -10.611 -0.488 4.998 1.00 98.00 110 GLN A O 1
ATOM 853 N N . LYS A 1 111 ? -10.185 -2.608 4.372 1.00 98.06 111 LYS A N 1
ATOM 854 C CA . LYS A 1 111 ? -9.750 -3.075 5.694 1.00 98.06 111 LYS A CA 1
ATOM 855 C C . LYS A 1 111 ? -8.499 -2.353 6.181 1.00 98.06 111 LYS A C 1
ATOM 857 O O . LYS A 1 111 ? -8.475 -1.907 7.322 1.00 98.06 111 LYS A O 1
ATOM 862 N N . SER A 1 112 ? -7.491 -2.192 5.324 1.00 98.56 112 SER A N 1
ATOM 863 C CA . SER A 1 112 ? -6.273 -1.449 5.658 1.00 98.56 112 SER A CA 1
ATOM 864 C C . SER A 1 112 ? -6.590 -0.008 6.052 1.00 98.56 112 SER A C 1
ATOM 866 O O . SER A 1 112 ? -6.144 0.466 7.097 1.00 98.56 112 SER A O 1
ATOM 868 N N . HIS A 1 113 ? -7.427 0.674 5.263 1.00 98.12 113 HIS A N 1
ATOM 869 C CA . HIS A 1 113 ? -7.883 2.027 5.566 1.00 98.12 113 HIS A CA 1
ATOM 870 C C . HIS A 1 113 ? -8.592 2.092 6.926 1.00 98.12 113 HIS A C 1
ATOM 872 O O . HIS A 1 113 ? -8.254 2.939 7.750 1.00 98.12 113 HIS A O 1
ATOM 878 N N . ALA A 1 114 ? -9.539 1.186 7.191 1.00 96.88 114 ALA A N 1
ATOM 879 C CA . ALA A 1 114 ? -10.253 1.127 8.466 1.00 96.88 114 ALA A CA 1
ATOM 880 C C . ALA A 1 114 ? -9.312 0.859 9.656 1.00 96.88 114 ALA A C 1
ATOM 882 O O . ALA A 1 114 ? -9.415 1.529 10.682 1.00 96.88 114 ALA A O 1
ATOM 883 N N . LEU A 1 115 ? -8.357 -0.062 9.504 1.00 97.69 115 LEU A N 1
ATOM 884 C CA . LEU A 1 115 ? -7.390 -0.426 10.543 1.00 97.69 115 LEU A CA 1
ATOM 885 C C . LEU A 1 115 ? -6.410 0.715 10.849 1.00 97.69 115 LEU A C 1
ATOM 887 O O . LEU A 1 115 ? -6.020 0.920 11.995 1.00 97.69 115 LEU A O 1
ATOM 891 N N . VAL A 1 116 ? -5.997 1.485 9.843 1.00 97.56 116 VAL A N 1
ATOM 892 C CA . VAL A 1 116 ? -5.173 2.682 10.069 1.00 97.56 116 VAL A CA 1
ATOM 893 C C . VAL A 1 116 ? -6.006 3.810 10.684 1.00 97.56 116 VAL A C 1
ATOM 895 O O . VAL A 1 116 ? -5.524 4.485 11.597 1.00 97.56 116 VAL A O 1
ATOM 898 N N . ALA A 1 117 ? -7.252 3.984 10.232 1.00 97.00 117 ALA A N 1
ATOM 899 C CA . ALA A 1 117 ? -8.172 4.995 10.745 1.00 97.00 117 ALA A CA 1
ATOM 900 C C . ALA A 1 117 ? -8.531 4.777 12.226 1.00 97.00 117 ALA A C 1
ATOM 902 O O . ALA A 1 117 ? -8.615 5.744 12.983 1.00 97.00 117 ALA A O 1
ATOM 903 N N . SER A 1 118 ? -8.671 3.525 12.675 1.00 96.00 118 SER A N 1
ATOM 904 C CA . SER A 1 118 ? -8.954 3.217 14.084 1.00 96.00 118 SER A CA 1
ATOM 905 C C . SER A 1 118 ? -7.820 3.640 15.027 1.00 96.00 118 SER A C 1
ATOM 907 O O . SER A 1 118 ? -8.073 3.993 16.174 1.00 96.00 118 SER A O 1
ATOM 909 N N . GLY A 1 119 ? -6.578 3.692 14.532 1.00 94.88 119 GLY A N 1
ATOM 910 C CA . GLY A 1 119 ? -5.413 4.186 15.269 1.00 94.88 119 GLY A CA 1
ATOM 911 C C . GLY A 1 119 ? -5.206 5.705 15.208 1.00 94.88 119 GLY A C 1
ATOM 912 O O . GLY A 1 119 ? -4.134 6.186 15.589 1.00 94.88 119 GLY A O 1
ATOM 913 N N . LEU A 1 120 ? -6.145 6.476 14.651 1.00 96.62 120 LEU A N 1
ATOM 914 C CA . LEU A 1 120 ? -6.093 7.942 14.632 1.00 96.62 120 LEU A CA 1
ATOM 915 C C . LEU A 1 120 ? -6.515 8.547 15.977 1.00 96.62 120 LEU A C 1
ATOM 917 O O . LEU A 1 120 ? -7.186 7.915 16.786 1.00 96.62 120 LEU A O 1
ATOM 921 N N . THR A 1 121 ? -6.130 9.801 16.218 1.00 97.31 121 THR A N 1
ATOM 922 C CA . THR A 1 121 ? -6.629 10.552 17.382 1.00 97.31 121 THR A CA 1
ATOM 923 C C . THR A 1 121 ? -8.129 10.833 17.246 1.00 97.31 121 THR A C 1
ATOM 925 O O . THR A 1 121 ? -8.633 10.948 16.130 1.00 97.31 121 THR A O 1
ATOM 928 N N . LYS A 1 122 ? -8.843 11.046 18.364 1.00 96.56 122 LYS A N 1
ATOM 929 C CA . LYS A 1 122 ? -10.279 11.404 18.341 1.00 96.56 122 LYS A CA 1
ATOM 930 C C . LYS A 1 122 ? -10.575 12.613 17.444 1.00 96.56 122 LYS A C 1
ATOM 932 O O . LYS A 1 122 ? -11.561 12.616 16.719 1.00 96.56 122 LYS A O 1
ATOM 937 N N . LYS A 1 123 ? -9.686 13.617 17.450 1.00 97.06 123 LYS A N 1
ATOM 938 C CA . LYS A 1 123 ? -9.791 14.796 16.577 1.00 97.06 123 LYS A CA 1
ATOM 939 C C . LYS A 1 123 ? -9.725 14.413 15.095 1.00 97.06 123 LYS A C 1
ATOM 941 O O . LYS A 1 123 ? -10.560 14.856 14.317 1.00 97.06 123 LYS A O 1
AT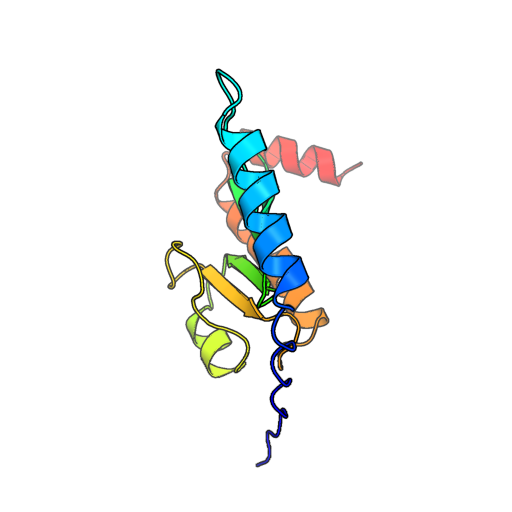OM 946 N N . GLN A 1 124 ? -8.752 13.587 14.711 1.00 97.38 124 GLN A N 1
ATOM 947 C CA . GLN A 1 124 ? -8.602 13.119 13.328 1.00 97.38 124 GLN A CA 1
ATOM 948 C C . GLN A 1 124 ? -9.748 12.195 12.895 1.00 97.38 124 GLN A C 1
ATOM 950 O O . GLN A 1 124 ? -10.135 12.230 11.734 1.00 97.38 124 GLN A O 1
ATOM 955 N N . GLN A 1 125 ? -10.298 11.385 13.806 1.00 95.38 125 GLN A N 1
ATOM 956 C CA . GLN A 1 125 ? -11.472 10.551 13.528 1.00 95.38 125 GLN A CA 1
ATOM 957 C C . GLN A 1 125 ? -12.702 11.415 13.240 1.00 95.38 125 GLN A C 1
ATOM 959 O O . GLN A 1 125 ? -13.315 11.245 12.196 1.00 95.38 125 GLN A O 1
ATOM 964 N N . ALA A 1 126 ? -12.981 12.421 14.076 1.00 95.31 126 ALA A N 1
ATOM 965 C CA . ALA A 1 126 ? -14.082 13.355 13.836 1.00 95.31 126 ALA A CA 1
ATOM 966 C C . ALA A 1 126 ? -13.943 14.100 12.495 1.00 95.31 126 ALA A C 1
ATOM 968 O O . ALA A 1 126 ? -14.917 14.258 11.766 1.00 95.31 126 ALA A O 1
ATOM 969 N N . GLN A 1 127 ? -12.722 14.517 12.135 1.00 95.50 127 GLN A N 1
ATOM 970 C CA . GLN A 1 127 ? -12.447 15.115 10.823 1.00 95.50 127 GLN A CA 1
ATOM 971 C C . GLN A 1 127 ? -12.688 14.130 9.673 1.00 95.50 127 GLN A C 1
ATOM 973 O O . GLN A 1 127 ? -13.237 14.510 8.645 1.00 95.50 127 GLN A O 1
ATOM 978 N N . LEU A 1 128 ? -12.275 12.871 9.834 1.00 94.75 128 LEU A N 1
ATOM 979 C CA . LEU A 1 128 ? -12.494 11.829 8.834 1.00 94.75 128 LEU A CA 1
ATOM 980 C C . LEU A 1 128 ? -13.979 11.509 8.649 1.00 94.75 128 LEU A C 1
ATOM 982 O O . LEU A 1 128 ? -14.395 11.251 7.525 1.00 94.75 128 LEU A O 1
ATOM 986 N N . ASP A 1 129 ? -14.762 11.526 9.723 1.00 94.06 129 ASP A N 1
ATOM 987 C CA . ASP A 1 129 ? -16.196 11.253 9.666 1.00 94.06 129 ASP A CA 1
ATOM 988 C C . ASP A 1 129 ? -16.973 12.402 9.020 1.00 94.06 129 ASP A C 1
ATOM 990 O O . ASP A 1 129 ? -17.873 12.139 8.228 1.00 94.06 129 ASP A O 1
ATOM 994 N N . ALA A 1 130 ? -16.567 13.656 9.252 1.00 93.75 130 ALA A N 1
ATOM 995 C CA . ALA A 1 130 ? -17.124 14.803 8.535 1.00 93.75 130 ALA A CA 1
ATOM 996 C C . ALA A 1 130 ? -16.947 14.666 7.010 1.00 93.75 130 ALA A C 1
ATOM 998 O O . ALA A 1 130 ? -17.902 14.849 6.271 1.00 93.75 130 ALA A O 1
ATOM 999 N N . LEU A 1 131 ? -15.769 14.225 6.544 1.00 91.19 131 LEU A N 1
ATOM 1000 C CA . LEU A 1 131 ? -15.491 14.006 5.114 1.00 91.19 131 LEU A CA 1
ATOM 1001 C C . LEU A 1 131 ? -16.262 12.838 4.476 1.00 91.19 131 LEU A C 1
ATOM 1003 O O . LEU A 1 131 ? -16.202 12.667 3.264 1.00 91.19 131 LEU A O 1
ATOM 1007 N N . ARG A 1 132 ? -16.889 11.969 5.275 1.00 84.00 132 ARG A N 1
ATOM 1008 C CA . ARG A 1 132 ? -17.684 10.829 4.785 1.00 84.00 132 ARG A CA 1
ATOM 1009 C C . ARG A 1 132 ? -19.173 11.143 4.683 1.00 84.00 132 ARG A C 1
ATOM 1011 O O . ARG A 1 132 ? -19.901 10.347 4.098 1.00 84.00 132 ARG A O 1
ATOM 1018 N N . ALA A 1 133 ? -19.618 12.209 5.342 1.00 72.75 133 ALA A N 1
ATOM 1019 C CA . ALA A 1 133 ? -21.012 12.635 5.365 1.00 72.75 133 ALA A CA 1
ATOM 1020 C C . ALA A 1 133 ? -21.374 13.557 4.185 1.00 72.75 133 ALA A C 1
ATOM 1022 O O . ALA A 1 133 ? -22.560 13.812 3.978 1.00 72.75 133 ALA A O 1
ATOM 1023 N N . ASP A 1 134 ? -20.363 14.007 3.436 1.00 50.78 134 ASP A N 1
ATOM 1024 C CA . ASP A 1 134 ? -20.454 14.794 2.200 1.00 50.78 134 ASP A CA 1
ATOM 1025 C C . ASP A 1 134 ? -20.401 13.889 0.953 1.00 50.78 134 ASP A C 1
ATOM 1027 O O . ASP A 1 134 ? -21.106 14.199 -0.035 1.00 50.78 134 ASP A O 1
#

Sequence (134 aa):
MSTKTKPKKPAPPRSPKLEKALTTVAGWCAAMPGAMLSPKMANIYHVMGKTFAILWTGKTAGLIVKTDIADMLRETYAGIGHKSHLDPRHWVFIELDSDVPLKEVHKLIQKSHALVASGLTKKQQAQLDALRAD

pLDDT: mean 86.63, std 15.5, range [36.12, 98.56]

Secondary structure (DSSP, 8-state):
-----PPPPPPPPPPHHHHHHHHHHHHHHHTSTT-------EEEEEETTEEEEEEE-SSS-EEEEE-S-HHHHHHH-TTEE--SSS-TTTEEEEETTSSS-HHHHHHHHHHHHHHHHHTS-HHHHHHHHHTT--